Protein AF-A0AAV5YR06-F1 (afdb_monomer_lite)

Structure (mmCIF, N/CA/C/O backbone):
data_AF-A0AAV5YR06-F1
#
_entry.id   AF-A0AAV5YR06-F1
#
loop_
_atom_site.group_PDB
_atom_site.id
_atom_site.type_symbol
_atom_site.label_atom_id
_atom_site.label_alt_id
_atom_site.label_comp_id
_atom_site.label_asym_id
_atom_site.label_entity_id
_atom_site.label_seq_id
_atom_site.pdbx_PDB_ins_code
_atom_site.Cartn_x
_atom_site.Cartn_y
_atom_site.Cartn_z
_atom_site.occupancy
_atom_site.B_iso_or_equiv
_atom_site.auth_seq_id
_atom_site.auth_comp_id
_atom_site.auth_asym_id
_atom_site.auth_atom_id
_atom_site.pdbx_PDB_model_num
ATOM 1 N N . MET A 1 1 ? -2.779 -0.861 -6.589 1.00 87.50 1 MET A N 1
ATOM 2 C CA . MET A 1 1 ? -3.936 -1.133 -5.707 1.00 87.50 1 MET A CA 1
ATOM 3 C C . MET A 1 1 ? -4.475 0.175 -5.147 1.00 87.50 1 MET A C 1
ATOM 5 O O . MET A 1 1 ? -3.695 1.079 -4.866 1.00 87.50 1 MET A O 1
ATOM 9 N N . VAL A 1 2 ? -5.790 0.289 -5.002 1.00 91.75 2 VAL A N 1
ATOM 10 C CA . VAL A 1 2 ? -6.482 1.421 -4.387 1.00 91.75 2 VAL A CA 1
ATOM 11 C C . VAL A 1 2 ? -7.445 0.884 -3.330 1.00 91.75 2 VAL A C 1
ATOM 13 O O . VAL A 1 2 ? -8.225 -0.023 -3.621 1.00 91.75 2 VAL A O 1
ATOM 16 N N . ALA A 1 3 ? -7.400 1.456 -2.130 1.00 92.56 3 ALA A N 1
ATOM 17 C CA . ALA A 1 3 ? -8.316 1.171 -1.032 1.00 92.56 3 ALA A CA 1
ATOM 18 C C . ALA A 1 3 ? -9.039 2.459 -0.624 1.00 92.56 3 ALA A C 1
ATOM 20 O O . ALA A 1 3 ? -8.395 3.469 -0.349 1.00 92.56 3 ALA A O 1
ATOM 21 N N . GLU A 1 4 ? -10.366 2.433 -0.581 1.00 95.19 4 GLU A N 1
ATOM 22 C CA . GLU A 1 4 ? -11.195 3.505 -0.029 1.00 95.19 4 GLU A CA 1
ATOM 23 C C . GLU A 1 4 ? -11.752 3.040 1.311 1.00 95.19 4 GLU A C 1
ATOM 25 O O . GLU A 1 4 ? -12.420 2.005 1.396 1.00 95.19 4 GLU A O 1
ATOM 30 N N . LEU A 1 5 ? -11.433 3.789 2.361 1.00 95.06 5 LEU A N 1
ATOM 31 C CA . LEU A 1 5 ? -11.649 3.395 3.745 1.00 95.06 5 LEU A CA 1
ATOM 32 C C . LEU A 1 5 ? -12.298 4.523 4.520 1.00 95.06 5 LEU A C 1
ATOM 34 O O . LEU A 1 5 ? -11.967 5.691 4.346 1.00 95.06 5 LEU A O 1
ATOM 38 N N . GLU A 1 6 ? -13.149 4.154 5.457 1.00 96.44 6 GLU A N 1
ATOM 39 C CA . GLU A 1 6 ? -13.660 5.057 6.473 1.00 96.44 6 GLU A CA 1
ATOM 40 C C . GLU A 1 6 ? -13.180 4.551 7.830 1.00 96.44 6 GLU A C 1
ATOM 42 O O . GLU A 1 6 ? -13.567 3.467 8.263 1.00 96.44 6 GLU A O 1
ATOM 47 N N . VAL A 1 7 ? -12.296 5.308 8.481 1.00 95.06 7 VAL A N 1
ATOM 48 C CA . VAL A 1 7 ? -11.787 4.979 9.818 1.00 95.06 7 VAL A CA 1
ATOM 49 C C . VAL A 1 7 ? -12.562 5.811 10.828 1.00 95.06 7 VAL A C 1
ATOM 51 O O . VAL A 1 7 ? -12.463 7.038 10.834 1.00 95.06 7 VAL A O 1
ATOM 54 N N . THR A 1 8 ? -13.346 5.140 11.668 1.00 94.31 8 THR A N 1
ATOM 55 C CA . THR A 1 8 ? -14.184 5.783 12.687 1.00 94.31 8 THR A CA 1
ATOM 56 C C . THR A 1 8 ? -13.458 5.908 14.022 1.00 94.31 8 THR A C 1
ATOM 58 O O . THR A 1 8 ? -13.726 6.841 14.774 1.00 94.31 8 THR A O 1
ATOM 61 N N . GLN A 1 9 ? -12.503 5.016 14.304 1.00 94.44 9 GLN A N 1
ATOM 62 C CA . GLN A 1 9 ? -11.695 5.053 15.521 1.00 94.44 9 GLN A CA 1
ATOM 63 C C . GLN A 1 9 ? -10.301 4.466 15.285 1.00 94.44 9 GLN A C 1
ATOM 65 O O . GLN A 1 9 ? -10.150 3.443 14.616 1.00 94.44 9 GLN A O 1
ATOM 70 N N . GLY A 1 10 ? -9.285 5.076 15.897 1.00 94.12 10 GLY A N 1
ATOM 71 C CA . GLY A 1 10 ? -7.916 4.565 15.888 1.00 94.12 10 GLY A CA 1
ATOM 72 C C . GLY A 1 10 ? -7.156 4.848 14.590 1.00 94.12 10 GLY A C 1
ATOM 73 O O . GLY A 1 10 ? -7.312 5.906 13.972 1.00 94.12 10 GLY A O 1
ATOM 74 N N . ARG A 1 11 ? -6.283 3.907 14.219 1.00 95.19 11 ARG A N 1
ATOM 75 C CA . ARG A 1 11 ? -5.327 4.012 13.114 1.00 95.19 11 ARG A CA 1
ATOM 76 C C . ARG A 1 11 ? -5.129 2.648 12.468 1.00 95.19 11 ARG A C 1
ATOM 78 O O . ARG A 1 11 ? -4.708 1.697 13.123 1.00 95.19 11 ARG A O 1
ATOM 85 N N . VAL A 1 12 ? -5.387 2.566 11.172 1.00 95.88 12 VAL A N 1
ATOM 86 C CA . VAL A 1 12 ? -5.303 1.327 10.395 1.00 95.88 12 VAL A CA 1
ATOM 87 C C . VAL A 1 12 ? -4.087 1.389 9.483 1.00 95.88 12 VAL A C 1
ATOM 89 O O . VAL A 1 12 ? -3.911 2.355 8.741 1.00 95.88 12 VAL A O 1
ATOM 92 N N . GLY A 1 13 ? -3.243 0.364 9.558 1.00 95.31 13 GLY A N 1
ATOM 93 C CA . GLY A 1 13 ? -2.194 0.105 8.578 1.00 95.31 13 GLY A CA 1
ATOM 94 C C . GLY A 1 13 ? -2.762 -0.712 7.424 1.00 95.31 13 GLY A C 1
ATOM 95 O O . GLY A 1 13 ? -3.456 -1.701 7.656 1.00 95.31 13 GLY A O 1
ATOM 96 N N . VAL A 1 14 ? -2.502 -0.278 6.197 1.00 95.12 14 VAL A N 1
ATOM 97 C CA . VAL A 1 14 ? -2.907 -0.950 4.961 1.00 95.12 14 VAL A CA 1
ATOM 98 C C . VAL A 1 14 ? -1.667 -1.178 4.133 1.00 95.12 14 VAL A C 1
ATOM 100 O O . VAL A 1 14 ? -0.987 -0.223 3.750 1.00 95.12 14 VAL A O 1
ATOM 103 N N . GLY A 1 15 ? -1.371 -2.439 3.859 1.00 93.00 15 GLY A N 1
ATOM 104 C CA . GLY A 1 15 ? -0.163 -2.810 3.145 1.00 93.00 15 GLY A CA 1
ATOM 105 C C . GLY A 1 15 ? -0.354 -4.025 2.260 1.00 93.00 15 GLY A C 1
ATOM 106 O O . GLY A 1 15 ? -1.326 -4.768 2.395 1.00 93.00 15 GLY A O 1
ATOM 107 N N . CYS A 1 16 ? 0.597 -4.205 1.352 1.00 92.62 16 CYS A N 1
ATOM 108 C CA . CYS A 1 16 ? 0.763 -5.454 0.621 1.00 92.62 16 CYS A CA 1
ATOM 109 C C . CYS A 1 16 ? 1.917 -6.225 1.245 1.00 92.62 16 CYS A C 1
ATOM 111 O O . CYS A 1 16 ? 2.999 -5.659 1.438 1.00 92.62 16 CYS A O 1
ATOM 113 N N . LEU A 1 17 ? 1.684 -7.500 1.527 1.00 92.25 17 LEU A N 1
ATOM 114 C CA . LEU A 1 17 ? 2.764 -8.421 1.830 1.00 92.25 17 LEU A CA 1
ATOM 115 C C . LEU A 1 17 ? 3.506 -8.816 0.555 1.00 92.25 17 LEU A C 1
ATOM 117 O O . LEU A 1 17 ? 2.979 -8.693 -0.557 1.00 92.25 17 LEU A O 1
ATOM 121 N N . ASP A 1 18 ? 4.724 -9.298 0.742 1.00 91.19 18 ASP A N 1
ATOM 122 C CA . ASP A 1 18 ? 5.466 -9.999 -0.289 1.00 91.19 18 ASP A CA 1
ATOM 123 C C . ASP A 1 18 ? 4.844 -11.374 -0.598 1.00 91.19 18 ASP A C 1
ATOM 125 O O . ASP A 1 18 ? 3.912 -11.844 0.065 1.00 91.19 18 ASP A O 1
ATOM 129 N N . VAL A 1 19 ? 5.358 -12.040 -1.632 1.00 89.25 19 VAL A N 1
ATOM 130 C CA . VAL A 1 19 ? 4.851 -13.354 -2.064 1.00 89.25 19 VAL A CA 1
ATOM 131 C C . VAL A 1 19 ? 5.043 -14.423 -0.979 1.00 89.25 19 VAL A C 1
ATOM 133 O O . VAL A 1 19 ? 4.237 -15.352 -0.893 1.00 89.25 19 VAL A O 1
ATOM 136 N N . LYS A 1 20 ? 6.072 -14.295 -0.127 1.00 90.88 20 LYS A N 1
ATOM 137 C CA . LYS A 1 20 ? 6.335 -15.225 0.986 1.00 90.88 20 LYS A CA 1
ATOM 138 C C . LYS A 1 20 ? 5.458 -14.966 2.208 1.00 90.88 20 LYS A C 1
ATOM 140 O O . LYS A 1 20 ? 5.345 -15.853 3.052 1.00 90.88 20 LYS A O 1
ATOM 145 N N . ARG A 1 21 ? 4.782 -13.815 2.257 1.00 90.44 21 ARG A N 1
ATOM 146 C CA . ARG A 1 21 ? 3.890 -13.367 3.334 1.00 90.44 21 ARG A CA 1
ATOM 147 C C . ARG A 1 21 ? 4.615 -13.118 4.656 1.00 90.44 21 ARG A C 1
ATOM 149 O O . ARG A 1 21 ? 3.995 -13.214 5.715 1.00 90.44 21 ARG A O 1
ATOM 156 N N . ASP A 1 22 ? 5.907 -12.815 4.607 1.00 89.88 22 ASP A N 1
ATOM 157 C CA . ASP A 1 22 ? 6.729 -12.593 5.801 1.00 89.88 22 ASP A CA 1
ATOM 158 C C . ASP A 1 22 ? 7.035 -11.108 6.048 1.00 89.88 22 ASP A C 1
ATOM 160 O O . ASP A 1 22 ? 7.308 -10.721 7.188 1.00 89.88 22 ASP A O 1
ATOM 164 N N . ALA A 1 23 ? 6.906 -10.260 5.025 1.00 89.00 23 ALA A N 1
ATOM 165 C CA . ALA A 1 23 ? 7.196 -8.836 5.121 1.00 89.00 23 ALA A CA 1
ATOM 166 C C . ALA A 1 23 ? 6.217 -7.968 4.322 1.00 89.00 23 ALA A C 1
ATOM 168 O O . ALA A 1 23 ? 5.672 -8.370 3.296 1.00 89.00 23 ALA A O 1
ATOM 169 N N . PHE A 1 24 ? 6.029 -6.724 4.775 1.00 90.38 24 PHE A N 1
ATOM 170 C CA . PHE A 1 24 ? 5.348 -5.697 3.991 1.00 90.38 24 PHE A CA 1
ATOM 171 C C . PHE A 1 24 ? 6.295 -5.135 2.932 1.00 90.38 24 PHE A C 1
ATOM 173 O O . PHE A 1 24 ? 7.336 -4.578 3.274 1.00 90.38 24 PHE A O 1
ATOM 180 N N . ILE A 1 25 ? 5.890 -5.184 1.662 1.00 90.75 25 ILE A N 1
ATOM 181 C CA . ILE A 1 25 ? 6.576 -4.447 0.586 1.00 90.75 25 ILE A CA 1
ATOM 182 C C . ILE A 1 25 ? 6.376 -2.948 0.796 1.00 90.75 25 ILE A C 1
ATOM 184 O O . ILE A 1 25 ? 7.281 -2.133 0.634 1.00 90.75 25 ILE A O 1
ATOM 188 N N . VAL A 1 26 ? 5.150 -2.575 1.154 1.00 91.56 26 VAL A N 1
ATOM 189 C CA . VAL A 1 26 ? 4.764 -1.194 1.408 1.00 91.56 26 VAL A CA 1
ATOM 190 C C . VAL A 1 26 ? 3.546 -1.172 2.313 1.00 91.56 26 VAL A C 1
ATOM 192 O O . VAL A 1 26 ? 2.626 -1.982 2.183 1.00 91.56 26 VAL A O 1
ATOM 195 N N . GLU A 1 27 ? 3.533 -0.195 3.209 1.00 94.25 27 GLU A N 1
ATOM 196 C CA . GLU A 1 27 ? 2.427 0.063 4.113 1.00 94.25 27 GLU A CA 1
ATOM 197 C C . GLU A 1 27 ? 2.114 1.564 4.163 1.00 94.25 27 GLU A C 1
ATOM 199 O O . GLU A 1 27 ? 2.993 2.434 4.069 1.00 94.25 27 GLU A O 1
ATOM 204 N N . ARG A 1 28 ? 0.826 1.875 4.291 1.00 94.69 28 ARG A N 1
ATOM 205 C CA . ARG A 1 28 ? 0.293 3.218 4.512 1.00 94.69 28 ARG A CA 1
ATOM 206 C C . ARG A 1 28 ? -0.639 3.203 5.710 1.00 94.69 28 ARG A C 1
ATOM 208 O O . ARG A 1 28 ? -1.324 2.220 5.957 1.00 94.69 28 ARG A O 1
ATOM 215 N N . PHE A 1 29 ? -0.678 4.312 6.434 1.00 94.19 29 PHE A N 1
ATOM 216 C CA . PHE A 1 29 ? -1.497 4.442 7.632 1.00 94.19 29 PHE A CA 1
ATOM 217 C C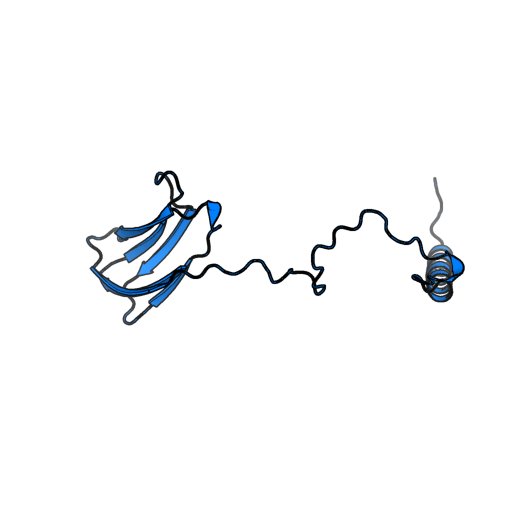 . PHE A 1 29 ? -2.615 5.444 7.411 1.00 94.19 29 PHE A C 1
ATOM 219 O O . PHE A 1 29 ? -2.395 6.502 6.821 1.00 94.19 29 PHE A O 1
ATOM 226 N N . VAL A 1 30 ? -3.791 5.113 7.926 1.00 93.75 30 VAL A N 1
ATOM 227 C CA . VAL A 1 30 ? -4.977 5.964 7.894 1.00 93.75 30 VAL A CA 1
ATOM 228 C C . VAL A 1 30 ? -5.517 6.107 9.301 1.00 93.75 30 VAL A C 1
ATOM 230 O O . VAL A 1 30 ? -5.674 5.126 10.023 1.00 93.75 30 VAL A O 1
ATOM 233 N N . GLU A 1 31 ? -5.785 7.344 9.694 1.00 94.06 31 GLU A N 1
ATOM 234 C CA . GLU A 1 31 ? -6.259 7.707 11.029 1.00 94.06 31 GLU A CA 1
ATOM 235 C C . GLU A 1 31 ? -7.717 8.149 10.970 1.00 94.06 31 GLU A C 1
ATOM 237 O O . GLU A 1 31 ? -8.200 8.597 9.926 1.00 94.06 31 GLU A O 1
ATOM 242 N N . ALA A 1 32 ? -8.416 8.056 12.100 1.00 90.94 32 ALA A N 1
ATOM 243 C CA . ALA A 1 32 ? -9.760 8.599 12.233 1.00 90.94 32 ALA A CA 1
ATOM 244 C C . ALA A 1 32 ? -9.741 10.129 12.056 1.00 90.94 32 ALA A C 1
ATOM 246 O O . ALA A 1 32 ? -9.338 10.865 12.954 1.00 90.94 32 ALA A O 1
ATOM 247 N N . ARG A 1 33 ? -10.151 10.608 10.876 1.00 83.81 33 ARG A N 1
ATOM 248 C CA . ARG A 1 33 ? -10.224 12.045 10.532 1.00 83.81 33 ARG A CA 1
ATOM 249 C C . ARG A 1 33 ? -11.603 12.490 10.033 1.00 83.81 33 ARG A C 1
ATOM 251 O O . ARG A 1 33 ? -11.763 13.640 9.644 1.00 83.81 33 ARG A O 1
ATOM 258 N N . GLY A 1 34 ? -12.591 11.595 10.089 1.00 76.50 34 GLY A N 1
ATOM 259 C CA . GLY A 1 34 ? -13.925 11.808 9.529 1.00 76.50 34 GLY A CA 1
ATOM 260 C C . GLY A 1 34 ? -13.939 11.666 8.004 1.00 76.50 34 GLY A C 1
ATOM 261 O O . GLY A 1 34 ? -13.109 12.239 7.302 1.00 76.50 34 GLY A O 1
ATOM 262 N N . GLY A 1 35 ? -14.889 10.888 7.485 1.00 88.44 35 GLY A N 1
ATOM 263 C CA . GLY A 1 35 ? -15.092 10.702 6.048 1.00 88.44 35 GLY A CA 1
ATOM 264 C C . GLY A 1 35 ? -14.240 9.610 5.388 1.00 88.44 35 GLY A C 1
ATOM 265 O O . GLY A 1 35 ? -13.446 8.910 6.022 1.00 88.44 35 GLY A O 1
ATOM 266 N N . CYS A 1 36 ? -14.461 9.456 4.079 1.00 91.50 36 CYS A N 1
ATOM 267 C CA . CYS A 1 36 ? -13.779 8.481 3.232 1.00 91.50 36 CYS A CA 1
ATOM 268 C C . CYS A 1 36 ? -12.364 8.955 2.877 1.00 91.50 36 CYS A C 1
ATOM 270 O O . CYS A 1 36 ? -12.165 10.070 2.397 1.00 91.50 36 CYS A O 1
ATOM 272 N N . GLN A 1 37 ? -11.388 8.076 3.070 1.00 93.19 37 GLN A N 1
ATOM 273 C CA . GLN A 1 37 ? -9.989 8.280 2.734 1.00 93.19 37 GLN A CA 1
ATOM 274 C C . GLN A 1 37 ? -9.568 7.264 1.677 1.00 93.19 37 GLN A C 1
ATOM 276 O O . GLN A 1 37 ? -9.773 6.058 1.825 1.00 93.19 37 GLN A O 1
ATOM 281 N N . ARG A 1 38 ? -8.956 7.761 0.602 1.00 93.44 38 ARG A N 1
ATOM 282 C CA . ARG A 1 38 ? -8.457 6.941 -0.502 1.00 93.44 38 ARG A CA 1
ATOM 283 C C . ARG A 1 38 ? -6.949 6.759 -0.384 1.00 93.44 38 ARG A C 1
ATOM 285 O O . ARG A 1 38 ? -6.198 7.729 -0.404 1.00 93.44 38 ARG A O 1
ATOM 292 N N . ILE A 1 39 ? -6.510 5.508 -0.326 1.00 92.31 39 ILE A N 1
ATOM 293 C CA . ILE A 1 39 ? -5.105 5.104 -0.329 1.00 92.31 39 ILE A CA 1
ATOM 294 C C . ILE A 1 39 ? -4.779 4.481 -1.681 1.00 92.31 39 ILE A C 1
ATOM 296 O O . ILE A 1 39 ? -5.494 3.596 -2.149 1.00 92.31 39 ILE A O 1
ATOM 300 N N . ALA A 1 40 ? -3.668 4.894 -2.285 1.00 91.12 40 ALA A N 1
ATOM 301 C CA . ALA A 1 40 ? -3.070 4.199 -3.416 1.00 91.12 40 ALA A CA 1
ATOM 302 C C . ALA A 1 40 ? -1.760 3.532 -2.982 1.00 91.12 40 ALA A C 1
ATOM 304 O O . ALA A 1 40 ? -0.877 4.176 -2.414 1.00 91.12 40 ALA A O 1
ATOM 305 N N . ILE A 1 41 ? -1.648 2.238 -3.266 1.00 88.94 41 ILE A N 1
ATOM 306 C CA . ILE A 1 41 ? -0.467 1.421 -3.007 1.00 88.94 41 ILE A CA 1
ATOM 307 C C . ILE A 1 41 ? 0.021 0.860 -4.344 1.00 88.94 41 ILE A C 1
ATOM 309 O O . ILE A 1 41 ? -0.720 0.159 -5.040 1.00 88.94 41 ILE A O 1
ATOM 313 N N . ARG A 1 42 ? 1.264 1.184 -4.709 1.00 88.31 42 ARG A N 1
ATOM 314 C CA . ARG A 1 42 ? 1.932 0.695 -5.921 1.00 88.31 42 ARG A CA 1
ATOM 315 C C . ARG A 1 42 ? 3.032 -0.279 -5.521 1.00 88.31 42 ARG A C 1
ATOM 317 O O . ARG A 1 42 ? 3.871 0.073 -4.699 1.00 88.31 42 ARG A O 1
ATOM 324 N N . VAL A 1 43 ? 2.996 -1.475 -6.096 1.00 85.69 43 VAL A N 1
ATOM 325 C CA . VAL A 1 43 ? 3.995 -2.531 -5.899 1.00 85.69 43 VAL A CA 1
ATOM 326 C C . VAL A 1 43 ? 4.262 -3.232 -7.230 1.00 85.69 43 VAL A C 1
ATOM 328 O O . VAL A 1 43 ? 3.356 -3.254 -8.073 1.00 85.69 43 VAL A O 1
ATOM 331 N N . PRO A 1 44 ? 5.463 -3.798 -7.435 1.00 83.69 44 PRO A N 1
ATOM 332 C CA . PRO A 1 44 ? 5.737 -4.656 -8.583 1.00 83.69 44 PRO A CA 1
ATOM 333 C C . PRO A 1 44 ? 4.748 -5.827 -8.638 1.00 83.69 44 PRO A C 1
ATOM 335 O O . PRO A 1 44 ? 4.482 -6.470 -7.624 1.00 83.69 44 PRO A O 1
ATOM 338 N N . ALA A 1 45 ? 4.206 -6.125 -9.822 1.00 80.38 45 ALA A N 1
ATOM 339 C CA . ALA A 1 45 ? 3.221 -7.199 -9.983 1.00 80.38 45 ALA A CA 1
ATOM 340 C C . ALA A 1 45 ? 3.790 -8.583 -9.627 1.00 80.38 45 ALA A C 1
ATOM 342 O O . ALA A 1 45 ? 3.078 -9.412 -9.069 1.00 80.38 45 ALA A O 1
ATOM 343 N N . SER A 1 46 ? 5.078 -8.809 -9.902 1.00 80.88 46 SER A N 1
ATOM 344 C CA . SER A 1 46 ? 5.802 -10.043 -9.572 1.00 80.88 46 SER A CA 1
ATOM 345 C C . SER A 1 46 ? 5.969 -10.280 -8.072 1.00 80.88 46 SER A C 1
ATOM 347 O O . SER A 1 46 ? 6.268 -11.398 -7.667 1.00 80.88 46 SER A O 1
ATOM 349 N N . GLU A 1 47 ? 5.799 -9.240 -7.258 1.00 78.31 47 GLU A N 1
ATOM 350 C CA . GLU A 1 47 ? 6.011 -9.293 -5.812 1.00 78.31 47 GLU A CA 1
ATOM 351 C C . GLU A 1 47 ? 4.695 -9.189 -5.026 1.00 78.31 47 GLU A C 1
ATOM 353 O O . GLU A 1 47 ? 4.693 -9.301 -3.805 1.00 78.31 47 GLU A O 1
ATOM 358 N N . LEU A 1 48 ? 3.556 -8.998 -5.701 1.00 79.56 48 LEU A N 1
ATOM 359 C CA . LEU A 1 48 ? 2.272 -8.766 -5.046 1.00 79.56 48 LEU A CA 1
ATOM 360 C C . LEU A 1 48 ? 1.771 -10.022 -4.306 1.00 79.56 48 LEU A C 1
ATOM 362 O O . LEU A 1 48 ? 1.283 -10.967 -4.926 1.00 79.56 48 LEU A O 1
ATOM 366 N N . GLY A 1 49 ? 1.831 -9.986 -2.975 1.00 83.75 49 GLY A N 1
ATOM 367 C CA . GLY A 1 49 ? 1.151 -10.921 -2.081 1.00 83.75 49 GLY A CA 1
ATOM 368 C C . GLY A 1 49 ? -0.239 -10.441 -1.646 1.00 83.75 49 GLY A C 1
ATOM 369 O O . GLY A 1 49 ? -0.953 -9.740 -2.368 1.00 83.75 49 GLY A O 1
ATOM 370 N N . GLU A 1 50 ? -0.647 -10.838 -0.440 1.00 89.56 50 GLU A N 1
ATOM 371 C CA . GLU A 1 50 ? -1.956 -10.490 0.124 1.00 89.56 50 GLU A CA 1
ATOM 372 C C . GLU A 1 50 ? -2.030 -9.025 0.581 1.00 89.56 50 GLU A C 1
ATOM 374 O O . GLU A 1 50 ? -1.050 -8.433 1.043 1.00 89.56 50 GLU A O 1
ATOM 379 N N . VAL A 1 51 ? -3.230 -8.445 0.490 1.00 90.38 51 VAL A N 1
ATOM 380 C CA . VAL A 1 51 ? -3.530 -7.131 1.068 1.00 90.38 51 VAL A CA 1
ATOM 381 C C . VAL A 1 51 ? -3.954 -7.312 2.513 1.00 90.38 51 VAL A C 1
ATOM 383 O O . VAL A 1 51 ? -4.932 -8.005 2.791 1.00 90.38 51 VAL A O 1
ATOM 386 N N . VAL A 1 52 ? -3.249 -6.653 3.426 1.00 94.12 52 VAL A N 1
ATOM 387 C CA . VAL A 1 52 ? -3.481 -6.781 4.863 1.00 94.12 52 VAL A CA 1
ATOM 388 C C . VAL A 1 52 ? -3.886 -5.443 5.457 1.00 94.12 52 VAL A C 1
ATOM 390 O O . VAL A 1 52 ? -3.280 -4.402 5.191 1.00 94.12 52 VAL A O 1
ATOM 393 N N . PHE A 1 53 ? -4.908 -5.505 6.308 1.00 94.31 53 PHE A N 1
ATOM 394 C CA . PHE A 1 53 ? -5.317 -4.426 7.194 1.00 94.31 53 PHE A CA 1
ATOM 395 C C . PHE A 1 53 ? -4.919 -4.807 8.611 1.00 94.31 53 PHE A C 1
ATOM 397 O O . PHE A 1 53 ? -5.341 -5.853 9.107 1.00 94.31 53 PHE A O 1
ATOM 404 N N . ARG A 1 54 ? -4.130 -3.969 9.279 1.00 94.88 54 ARG A N 1
ATOM 405 C CA . ARG A 1 54 ? -3.732 -4.208 10.668 1.00 94.88 54 ARG A CA 1
ATOM 406 C C . ARG A 1 54 ? -4.082 -3.043 11.568 1.00 94.88 54 ARG A C 1
ATOM 408 O O . ARG A 1 54 ? -4.102 -1.884 11.151 1.00 94.88 54 ARG A O 1
ATOM 415 N N . ASN A 1 55 ? -4.292 -3.358 12.841 1.00 95.69 55 ASN A N 1
ATOM 416 C CA . ASN A 1 55 ? -4.356 -2.332 13.863 1.00 95.69 55 ASN A CA 1
ATOM 417 C C . ASN A 1 55 ? -2.970 -1.686 14.017 1.00 95.69 55 ASN A C 1
ATOM 419 O O . ASN A 1 55 ? -1.992 -2.360 14.344 1.00 95.69 55 ASN A O 1
ATOM 423 N N . ALA A 1 56 ? -2.893 -0.385 13.763 1.00 94.88 56 ALA A N 1
ATOM 424 C CA . ALA A 1 56 ? -1.697 0.434 13.931 1.00 94.88 56 ALA A CA 1
ATOM 425 C C . ALA A 1 56 ? -1.911 1.536 14.984 1.00 94.88 56 ALA A C 1
ATOM 427 O O . ALA A 1 56 ? -1.097 2.456 15.094 1.00 94.88 56 ALA A O 1
ATOM 428 N N . SER A 1 57 ? -3.014 1.465 15.736 1.00 94.56 57 SER A N 1
ATOM 429 C CA . SER A 1 57 ? -3.310 2.378 16.832 1.00 94.56 57 SER A CA 1
ATOM 430 C C . SER A 1 57 ? -2.550 1.955 18.089 1.00 94.56 57 SER A C 1
ATOM 432 O O . SER A 1 57 ? -2.709 0.817 18.533 1.00 94.56 57 SER A O 1
ATOM 434 N N . PRO A 1 58 ? -1.761 2.851 18.706 1.00 90.00 58 PRO A N 1
ATOM 435 C CA . PRO A 1 58 ? -1.078 2.545 19.960 1.00 90.00 58 PRO A CA 1
ATOM 436 C C . PRO A 1 58 ? -2.034 2.516 21.164 1.00 90.00 58 PRO A C 1
ATOM 438 O O . PRO A 1 58 ? -1.694 1.960 22.201 1.00 90.00 58 PRO A O 1
ATOM 441 N N . GLY A 1 59 ? -3.219 3.128 21.042 1.00 88.75 59 GLY A N 1
ATOM 442 C CA . GLY A 1 59 ? -4.142 3.367 22.157 1.00 88.75 59 GLY A CA 1
ATOM 443 C C . GLY A 1 59 ? -5.326 2.403 22.254 1.00 88.75 59 GLY A C 1
ATOM 444 O O . GLY A 1 59 ? -6.222 2.649 23.055 1.00 88.75 59 GLY A O 1
ATOM 445 N N . GLY A 1 60 ? -5.388 1.352 21.432 1.00 91.75 60 GLY A N 1
ATOM 446 C CA . GLY A 1 60 ? -6.493 0.388 21.470 1.00 91.75 60 GLY A CA 1
ATOM 447 C C . GLY A 1 60 ? -6.898 -0.146 20.101 1.00 91.75 60 GLY A C 1
ATOM 448 O O . GLY A 1 60 ? -6.135 -0.076 19.139 1.00 91.75 60 GLY A O 1
ATOM 449 N N . ALA A 1 61 ? -8.105 -0.707 20.016 1.00 94.81 61 ALA A N 1
ATOM 450 C CA . ALA A 1 61 ? -8.645 -1.246 18.772 1.00 94.81 61 ALA A CA 1
ATOM 451 C C . ALA A 1 61 ? -8.916 -0.140 17.739 1.00 94.81 61 ALA A C 1
ATOM 453 O O . ALA A 1 61 ? -9.303 0.979 18.082 1.00 94.81 61 ALA A O 1
ATOM 454 N N . SER A 1 62 ? -8.734 -0.477 16.462 1.00 95.12 62 SER A N 1
ATOM 455 C CA . SER A 1 62 ? -9.137 0.379 15.347 1.00 95.12 62 SER A CA 1
ATOM 456 C C . SER A 1 62 ?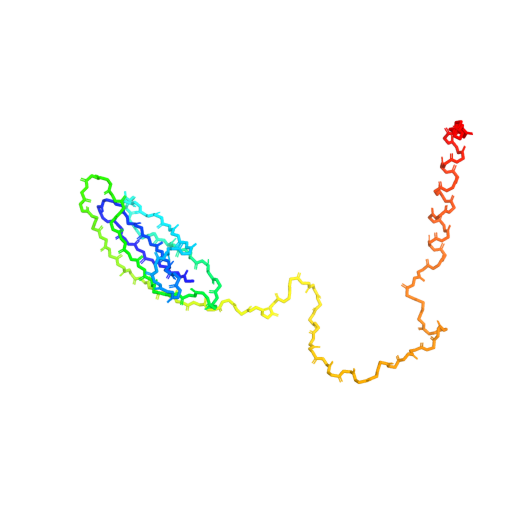 -10.451 -0.111 14.760 1.00 95.12 62 SER A C 1
ATOM 458 O O . SER A 1 62 ? -10.628 -1.309 14.551 1.00 95.12 62 SER A O 1
ATOM 460 N N . HIS A 1 63 ? -11.358 0.820 14.481 1.00 95.06 63 HIS A N 1
ATOM 461 C CA . HIS A 1 63 ? -12.654 0.546 13.872 1.00 95.06 63 HIS A CA 1
ATOM 462 C C . HIS A 1 63 ? -12.687 1.236 12.514 1.00 95.06 63 HIS A C 1
ATOM 464 O O . HIS A 1 63 ? -12.462 2.445 12.404 1.00 95.06 63 HIS A O 1
ATOM 470 N N . PHE A 1 64 ? -12.928 0.454 11.469 1.00 95.19 64 PHE A N 1
ATOM 471 C CA . PHE A 1 64 ? -12.942 0.952 10.105 1.00 95.19 64 PHE A CA 1
ATOM 472 C C . PHE A 1 64 ? -13.877 0.133 9.228 1.00 95.19 64 PHE A C 1
ATOM 474 O O . PHE A 1 64 ? -14.214 -1.011 9.537 1.00 95.19 64 PHE A O 1
ATOM 481 N N . ARG A 1 65 ? -14.267 0.731 8.107 1.00 95.62 65 ARG A N 1
ATOM 482 C CA . ARG A 1 65 ? -15.029 0.091 7.044 1.00 95.62 65 ARG A CA 1
ATOM 483 C C . ARG A 1 65 ? -14.268 0.220 5.736 1.00 95.62 65 ARG A C 1
ATOM 485 O O . ARG A 1 65 ? -13.808 1.304 5.379 1.00 95.62 65 ARG A O 1
ATOM 492 N N . VAL A 1 66 ? -14.177 -0.887 5.010 1.00 94.69 66 VAL A N 1
ATOM 493 C CA . VAL A 1 66 ? -13.707 -0.885 3.627 1.00 94.69 66 VAL A CA 1
ATOM 494 C C . VAL A 1 66 ? -14.887 -0.551 2.726 1.00 94.69 66 VAL A C 1
ATOM 496 O O . VAL A 1 66 ? -15.879 -1.275 2.715 1.00 94.69 66 VAL A O 1
ATOM 499 N N . LEU A 1 67 ? -14.793 0.558 1.999 1.00 95.44 67 LEU A N 1
ATOM 500 C CA . LEU A 1 67 ? -15.825 0.995 1.058 1.00 95.44 67 LEU A CA 1
ATOM 501 C C . LEU A 1 67 ? -15.570 0.420 -0.331 1.00 95.44 67 LEU A C 1
ATOM 503 O O . LEU A 1 67 ? -16.488 -0.057 -0.994 1.00 95.44 67 LEU A O 1
ATOM 507 N N . ARG A 1 68 ? -14.307 0.447 -0.761 1.00 94.00 68 ARG A N 1
ATOM 508 C CA . ARG A 1 68 ? -13.896 -0.061 -2.066 1.00 94.00 68 ARG A CA 1
ATOM 509 C C . ARG A 1 68 ? -12.473 -0.584 -2.014 1.00 94.00 68 ARG A C 1
ATOM 511 O O . ARG A 1 68 ? -11.587 0.056 -1.454 1.00 94.00 68 ARG A O 1
ATOM 518 N N . LEU A 1 69 ? -12.251 -1.713 -2.674 1.00 92.69 69 LEU A N 1
ATOM 519 C CA . LEU A 1 69 ? -10.922 -2.214 -2.999 1.00 92.69 69 LEU A CA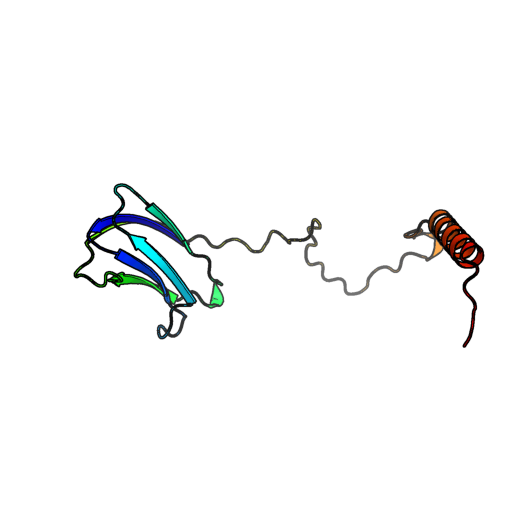 1
ATOM 520 C C . LEU A 1 69 ? -10.828 -2.440 -4.499 1.00 92.69 69 LEU A C 1
ATOM 522 O O . LEU A 1 69 ? -11.730 -3.004 -5.113 1.00 92.69 69 LEU A O 1
ATOM 526 N N . GLY A 1 70 ? -9.739 -1.962 -5.088 1.00 89.69 70 GLY A N 1
ATOM 527 C CA . GLY A 1 70 ? -9.462 -2.100 -6.508 1.00 89.69 70 GLY A CA 1
ATOM 528 C C . GLY A 1 70 ? -8.005 -2.454 -6.747 1.00 89.69 70 GLY A C 1
ATOM 529 O O . GLY A 1 70 ? -7.093 -1.794 -6.246 1.00 89.69 70 GLY A O 1
ATOM 530 N N . LEU A 1 71 ? -7.777 -3.480 -7.553 1.00 86.50 71 LEU A N 1
ATOM 531 C CA . LEU A 1 71 ? -6.468 -3.787 -8.105 1.00 86.50 71 LEU A CA 1
ATOM 532 C C . LEU A 1 71 ? -6.468 -3.374 -9.570 1.00 86.50 71 LEU A C 1
ATOM 534 O O . LEU A 1 71 ? -7.400 -3.655 -10.317 1.00 86.50 71 LEU A O 1
ATOM 538 N N . THR A 1 72 ? -5.423 -2.662 -9.962 1.00 84.75 72 THR A N 1
ATOM 539 C CA . THR A 1 72 ? -5.195 -2.269 -11.346 1.00 84.75 72 THR A CA 1
ATOM 540 C C . THR A 1 72 ? -3.732 -2.539 -11.611 1.00 84.75 72 THR A C 1
ATOM 542 O O . THR A 1 72 ? -2.879 -2.068 -10.852 1.00 84.75 72 THR A O 1
ATOM 545 N N . LEU A 1 73 ? -3.469 -3.344 -12.633 1.00 79.81 73 LEU A N 1
ATOM 546 C CA . LEU A 1 73 ? -2.139 -3.474 -13.199 1.00 79.81 73 LEU A CA 1
ATOM 547 C C . LEU A 1 73 ? -1.918 -2.213 -14.031 1.00 79.81 73 LEU A C 1
ATOM 549 O O . LEU A 1 73 ? -2.672 -1.953 -14.968 1.00 79.81 73 LEU A O 1
ATOM 553 N N . GLU A 1 74 ? -0.959 -1.383 -13.627 1.00 73.94 74 GLU A N 1
ATOM 554 C CA . GLU A 1 74 ? -0.487 -0.313 -14.502 1.00 73.94 74 GLU A CA 1
ATOM 555 C C . GLU A 1 74 ? 0.288 -1.005 -15.623 1.00 73.94 74 GLU A C 1
ATOM 557 O O . GLU A 1 74 ? 1.324 -1.622 -15.382 1.00 73.94 74 GLU A O 1
ATOM 562 N N . ASP A 1 75 ? -0.288 -0.998 -16.823 1.00 64.25 75 ASP A N 1
ATOM 563 C CA . ASP A 1 75 ? 0.332 -1.595 -17.995 1.00 64.25 75 ASP A CA 1
ATOM 564 C C . ASP A 1 75 ? 1.648 -0.855 -18.274 1.00 64.25 75 ASP A C 1
ATOM 566 O O . ASP A 1 75 ? 1.663 0.362 -18.476 1.00 64.25 75 ASP A O 1
ATOM 570 N N . VAL A 1 76 ? 2.765 -1.584 -18.252 1.00 56.41 76 VAL A N 1
ATOM 571 C CA . VAL A 1 76 ? 4.127 -1.047 -18.441 1.00 56.41 76 VAL A CA 1
ATOM 572 C C . VAL A 1 76 ? 4.359 -0.644 -19.912 1.00 56.41 76 VAL A C 1
ATOM 574 O O . VAL A 1 76 ? 5.473 -0.328 -20.314 1.00 56.41 76 VAL A O 1
ATOM 577 N N . SER A 1 77 ? 3.317 -0.625 -20.751 1.00 52.97 77 SER A N 1
ATOM 578 C CA . SER A 1 77 ? 3.450 -0.366 -22.188 1.00 52.97 77 SER A CA 1
ATOM 579 C C . SER A 1 77 ? 3.686 1.100 -22.553 1.00 52.97 77 SER A C 1
ATOM 581 O O . SER A 1 77 ? 4.101 1.377 -23.676 1.00 52.97 77 SER A O 1
ATOM 583 N N . ARG A 1 78 ? 3.510 2.057 -21.630 1.00 53.28 78 ARG A N 1
ATOM 584 C CA . ARG A 1 78 ? 3.981 3.427 -21.875 1.00 53.28 78 ARG A CA 1
ATOM 585 C C . ARG A 1 78 ? 5.457 3.515 -21.540 1.00 53.28 78 ARG A C 1
ATOM 587 O O . ARG A 1 78 ? 5.832 3.829 -20.411 1.00 53.28 78 ARG A O 1
ATOM 594 N N . SER A 1 79 ? 6.270 3.230 -22.555 1.00 52.31 79 SER A N 1
ATOM 595 C CA . SER A 1 79 ? 7.681 3.595 -22.583 1.00 52.31 79 SER A CA 1
ATOM 596 C C . SER A 1 79 ? 7.848 4.998 -21.976 1.00 52.31 79 SER A C 1
ATOM 598 O O . SER A 1 79 ? 7.158 5.928 -22.399 1.00 52.31 79 SER A O 1
ATOM 600 N N . PRO A 1 80 ? 8.727 5.192 -20.975 1.00 58.31 80 PRO A N 1
ATOM 601 C CA . PRO A 1 80 ? 9.023 6.526 -20.449 1.00 58.31 80 PRO A CA 1
ATOM 602 C C . PRO A 1 80 ? 9.714 7.410 -21.500 1.00 58.31 80 PRO A C 1
ATOM 604 O O . PRO A 1 80 ? 9.891 8.609 -21.293 1.00 58.31 80 PRO A O 1
ATOM 607 N N . TRP A 1 81 ? 10.105 6.814 -22.626 1.00 53.31 81 TRP A N 1
ATOM 608 C CA . TRP A 1 81 ? 10.684 7.478 -23.774 1.00 53.31 81 TRP A CA 1
ATOM 609 C C . TRP A 1 81 ? 9.580 7.811 -24.784 1.00 53.31 81 TRP A C 1
ATOM 611 O O . TRP A 1 81 ? 8.729 6.963 -25.043 1.00 53.31 81 TRP A O 1
ATOM 621 N N . PRO A 1 82 ? 9.612 8.993 -25.425 1.00 56.09 82 PRO A N 1
ATOM 622 C CA . PRO A 1 82 ? 8.610 9.434 -26.406 1.00 56.09 82 PRO A CA 1
ATOM 623 C C . PRO A 1 82 ? 8.673 8.668 -27.744 1.00 56.09 82 PRO A C 1
ATOM 625 O O . PRO A 1 82 ? 8.270 9.184 -28.783 1.00 56.09 82 PRO A O 1
ATOM 628 N N . VAL A 1 83 ? 9.217 7.454 -27.739 1.00 54.16 83 VAL A N 1
ATOM 629 C CA . VAL A 1 83 ? 9.359 6.584 -28.899 1.00 54.16 83 VAL A CA 1
ATOM 630 C C . VAL A 1 83 ? 8.716 5.241 -28.582 1.00 54.16 83 VAL A C 1
ATOM 632 O O . VAL A 1 83 ? 9.242 4.444 -27.802 1.00 54.16 83 VAL A O 1
ATOM 635 N N . ASP A 1 84 ? 7.567 5.004 -29.211 1.00 55.00 84 ASP A N 1
ATOM 636 C CA . ASP A 1 84 ? 6.900 3.705 -29.259 1.00 55.00 84 ASP A CA 1
ATOM 637 C C . ASP A 1 84 ? 7.698 2.777 -30.186 1.00 55.00 84 ASP A C 1
ATOM 639 O O . ASP A 1 84 ? 7.382 2.584 -31.362 1.00 55.00 84 ASP A O 1
ATOM 643 N N . LEU A 1 85 ? 8.803 2.236 -29.672 1.00 57.19 85 LEU A N 1
ATOM 644 C CA . LEU A 1 85 ? 9.573 1.209 -30.364 1.00 57.19 85 LEU A CA 1
ATOM 645 C C . LEU A 1 85 ? 8.910 -0.145 -30.118 1.00 57.19 85 LEU A C 1
ATOM 647 O O . LEU A 1 85 ? 9.124 -0.783 -29.088 1.00 57.19 85 LEU A O 1
ATOM 651 N N . LEU A 1 86 ? 8.101 -0.592 -31.076 1.00 56.41 86 LEU A N 1
ATOM 652 C CA . LEU A 1 86 ? 7.634 -1.974 -31.096 1.00 56.41 86 LEU A CA 1
ATOM 653 C C . LEU A 1 86 ? 8.827 -2.915 -31.348 1.00 56.41 86 LEU A C 1
ATOM 655 O O . LEU A 1 86 ? 9.671 -2.608 -32.200 1.00 56.41 86 LEU A O 1
ATOM 659 N N . PRO A 1 87 ? 8.903 -4.073 -30.666 1.00 51.75 87 PRO A N 1
ATOM 660 C CA . PRO A 1 87 ? 9.892 -5.091 -30.983 1.00 51.75 87 PRO A CA 1
ATOM 661 C C . PRO A 1 87 ? 9.703 -5.539 -32.434 1.00 51.75 87 PRO A C 1
ATOM 663 O O . PRO A 1 87 ? 8.658 -6.075 -32.798 1.00 51.75 87 PRO A O 1
ATOM 666 N N . ARG A 1 88 ? 10.715 -5.314 -33.271 1.00 58.16 88 ARG A N 1
ATOM 667 C CA . ARG A 1 88 ? 10.832 -5.940 -34.591 1.00 58.16 88 ARG A CA 1
ATOM 668 C C . ARG A 1 88 ? 12.020 -6.891 -34.551 1.00 58.16 88 ARG A C 1
ATOM 670 O O . ARG A 1 88 ? 13.113 -6.479 -34.168 1.00 58.16 88 ARG A O 1
ATOM 677 N N . GLU A 1 89 ? 11.816 -8.148 -34.931 1.00 52.28 89 GLU A N 1
ATOM 678 C CA . GLU A 1 89 ? 12.920 -9.087 -35.145 1.00 52.28 89 GLU A CA 1
ATOM 679 C C . GLU A 1 89 ? 13.673 -8.673 -36.413 1.00 52.28 89 GLU A C 1
ATOM 681 O O . GLU A 1 89 ? 13.257 -8.947 -37.538 1.00 52.28 89 GLU A O 1
ATOM 686 N N . ILE A 1 90 ? 14.768 -7.934 -36.232 1.00 59.78 90 ILE A N 1
ATOM 687 C CA . ILE A 1 90 ? 15.660 -7.538 -37.320 1.00 59.78 90 ILE A CA 1
ATOM 688 C C . ILE A 1 90 ? 16.841 -8.503 -37.322 1.00 59.78 90 ILE A C 1
ATOM 690 O O . ILE A 1 90 ? 17.757 -8.376 -36.515 1.00 59.78 90 ILE A O 1
ATOM 694 N N . HIS A 1 91 ? 16.843 -9.458 -38.247 1.00 63.56 91 HIS A N 1
ATOM 695 C CA . HIS A 1 91 ? 17.988 -10.355 -38.439 1.00 63.56 91 HIS A CA 1
ATOM 696 C C . HIS A 1 91 ? 19.140 -9.698 -39.221 1.00 63.56 91 HIS A C 1
ATOM 698 O O . HIS A 1 91 ? 20.273 -10.164 -39.152 1.00 63.56 91 HIS A O 1
ATOM 704 N N . ALA A 1 92 ? 18.863 -8.604 -39.936 1.00 57.88 92 ALA A N 1
ATOM 705 C CA . ALA A 1 92 ? 19.855 -7.733 -40.558 1.00 57.88 92 ALA A CA 1
ATOM 706 C C . ALA A 1 92 ? 19.251 -6.336 -40.752 1.00 57.88 92 ALA A C 1
ATOM 708 O O . ALA A 1 92 ? 18.179 -6.197 -41.346 1.00 57.88 92 ALA A O 1
ATOM 709 N N . GLU A 1 93 ? 19.910 -5.301 -40.235 1.00 60.88 93 GLU A N 1
ATOM 710 C CA . GLU A 1 93 ? 19.494 -3.921 -40.472 1.00 60.88 93 GLU A CA 1
ATOM 711 C C . GLU A 1 93 ? 20.053 -3.467 -41.828 1.00 60.88 93 GLU A C 1
ATOM 713 O O . GLU A 1 93 ? 21.255 -3.621 -42.065 1.00 60.88 93 GLU A O 1
ATOM 718 N N . PRO A 1 94 ? 19.225 -2.947 -42.753 1.00 64.75 94 PRO A N 1
ATOM 719 C CA . PRO A 1 94 ? 19.739 -2.415 -44.002 1.00 64.75 94 PRO A CA 1
ATOM 720 C C . PRO A 1 94 ? 20.621 -1.207 -43.687 1.00 64.75 94 PRO A C 1
ATOM 722 O O . PRO A 1 94 ? 20.131 -0.139 -43.317 1.00 64.75 94 PRO A O 1
ATOM 725 N N . VAL A 1 95 ? 21.933 -1.387 -43.833 1.00 64.31 95 VAL A N 1
ATOM 726 C CA . VAL A 1 95 ? 22.908 -0.301 -43.769 1.00 64.31 95 VAL A CA 1
ATOM 727 C C . VAL A 1 95 ? 22.607 0.623 -44.946 1.00 64.31 95 VAL A C 1
ATOM 729 O O . VAL A 1 95 ? 22.935 0.311 -46.092 1.00 64.31 95 VAL A O 1
ATOM 732 N N . ARG A 1 96 ? 21.918 1.740 -44.683 1.00 61.53 96 ARG A N 1
ATOM 733 C CA . ARG A 1 96 ? 21.771 2.799 -45.688 1.00 61.53 96 ARG A CA 1
ATOM 734 C C . ARG A 1 96 ? 23.165 3.292 -46.053 1.00 61.53 96 ARG A C 1
ATOM 736 O O . ARG A 1 96 ? 24.048 3.352 -45.193 1.00 61.53 96 ARG A O 1
ATOM 743 N N . ARG A 1 97 ? 23.376 3.613 -47.329 1.00 65.81 97 ARG A N 1
ATOM 744 C CA . ARG A 1 97 ? 24.691 4.058 -47.797 1.00 65.81 97 ARG A CA 1
ATOM 745 C C . ARG A 1 97 ? 25.091 5.327 -47.025 1.00 65.81 97 ARG A C 1
ATOM 747 O O . ARG A 1 97 ? 24.212 6.142 -46.747 1.00 65.81 97 ARG A O 1
ATOM 754 N N . PRO A 1 98 ? 26.376 5.517 -46.671 1.00 59.19 98 PRO A N 1
ATOM 755 C CA . PRO A 1 98 ? 26.832 6.661 -45.867 1.00 59.19 98 PRO A CA 1
ATOM 756 C C . PRO A 1 98 ? 26.388 8.023 -46.420 1.00 59.19 98 PRO A C 1
ATOM 758 O O . PRO A 1 98 ? 26.126 8.959 -45.675 1.00 59.19 98 PRO A O 1
ATOM 761 N N . GLU A 1 99 ? 26.246 8.103 -47.738 1.00 61.28 99 GLU A N 1
ATOM 762 C CA . GLU A 1 99 ? 25.786 9.272 -48.486 1.00 61.28 99 GLU A CA 1
ATOM 763 C C . GLU A 1 99 ? 24.285 9.603 -48.332 1.00 61.28 99 GLU A C 1
ATOM 765 O O . GLU A 1 99 ? 23.872 10.713 -48.660 1.00 61.28 99 GLU A O 1
ATOM 770 N N . GLU A 1 100 ? 23.470 8.699 -47.776 1.00 57.59 100 GLU A N 1
ATOM 771 C CA . GLU A 1 100 ? 22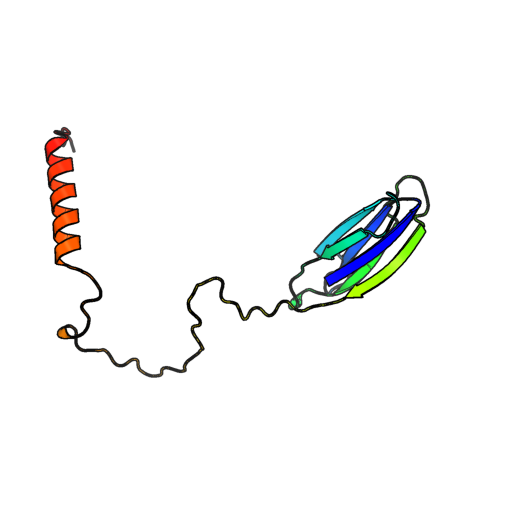.019 8.874 -47.579 1.00 57.59 100 GLU A CA 1
ATOM 772 C C . GLU A 1 100 ? 21.624 9.261 -46.139 1.00 57.59 100 GLU A C 1
ATOM 774 O O . GLU A 1 100 ? 20.452 9.534 -45.865 1.00 57.59 100 GLU A O 1
ATOM 779 N N . LEU A 1 101 ? 22.574 9.296 -45.198 1.00 57.03 101 LEU A N 1
ATOM 780 C CA . LEU A 1 101 ? 22.333 9.586 -43.779 1.00 57.03 101 LEU A CA 1
ATOM 781 C C . LEU A 1 101 ? 23.165 10.790 -43.317 1.00 57.03 101 LEU A C 1
ATOM 783 O O . LEU A 1 101 ? 24.132 10.656 -42.571 1.00 57.03 101 LEU A O 1
ATOM 787 N N . LYS A 1 102 ? 22.736 12.004 -43.683 1.00 57.94 102 LYS A N 1
ATOM 788 C CA . LYS A 1 102 ? 23.129 13.218 -42.946 1.00 57.94 102 LYS A CA 1
ATOM 789 C C . LYS A 1 102 ? 22.356 13.258 -41.620 1.00 57.94 102 LYS A C 1
ATOM 791 O O . LYS A 1 102 ? 21.330 13.920 -41.503 1.00 57.94 102 LYS A O 1
ATOM 796 N N . VAL A 1 103 ? 22.801 12.471 -40.638 1.00 60.97 103 VAL A N 1
ATOM 797 C CA . VAL A 1 103 ? 22.188 12.426 -39.289 1.00 60.97 103 VAL A CA 1
ATOM 798 C C . VAL A 1 103 ? 22.688 13.573 -38.408 1.00 60.97 103 VAL A C 1
ATOM 800 O O . VAL A 1 103 ? 22.028 13.962 -37.449 1.00 60.97 103 VAL A O 1
ATOM 803 N N . PHE A 1 104 ? 23.838 14.144 -38.766 1.00 63.25 104 PHE A N 1
ATOM 804 C CA . PHE A 1 104 ? 24.441 15.291 -38.109 1.00 63.25 104 PHE A CA 1
ATOM 805 C C . PHE A 1 104 ? 24.522 16.459 -39.090 1.00 63.25 104 PHE A C 1
ATOM 807 O O . PHE A 1 104 ? 24.832 16.296 -40.271 1.00 63.25 104 PHE A O 1
ATOM 814 N N . ASN A 1 105 ? 24.197 17.655 -38.604 1.00 75.06 105 ASN A N 1
ATOM 815 C CA . ASN A 1 105 ? 24.430 18.876 -39.357 1.00 75.06 105 ASN A CA 1
ATOM 816 C C . ASN A 1 105 ? 25.904 19.261 -39.187 1.00 75.06 105 ASN A C 1
ATOM 818 O O . ASN A 1 105 ? 26.263 19.973 -38.248 1.00 75.06 105 ASN A O 1
ATOM 822 N N . ASP A 1 106 ? 26.746 18.743 -40.079 1.00 76.00 106 ASP A N 1
ATOM 823 C CA . ASP A 1 106 ? 28.198 18.937 -40.031 1.00 76.00 106 ASP A CA 1
ATOM 824 C C . ASP A 1 106 ? 28.590 20.419 -40.068 1.00 76.00 106 ASP A C 1
ATOM 826 O O . ASP A 1 106 ? 29.528 20.825 -39.389 1.00 76.00 106 ASP A O 1
ATOM 830 N N . GLU A 1 107 ? 27.840 21.258 -40.788 1.00 79.31 107 GLU A N 1
ATOM 831 C CA . GLU A 1 107 ? 28.089 22.704 -40.852 1.00 79.31 107 GLU A CA 1
ATOM 832 C C . GLU A 1 107 ? 27.879 23.365 -39.486 1.00 79.31 107 GLU A C 1
ATOM 834 O O . GLU A 1 107 ? 28.707 24.163 -39.040 1.00 79.31 107 GLU A O 1
ATOM 839 N N . LEU A 1 108 ? 26.808 22.984 -38.784 1.00 78.62 108 LEU A N 1
ATOM 840 C CA . LEU A 1 108 ? 26.530 23.472 -37.435 1.00 78.62 108 LEU A CA 1
ATOM 841 C C . LEU A 1 108 ? 27.566 22.958 -36.429 1.00 78.62 108 LEU A C 1
ATOM 843 O O . LEU A 1 108 ? 28.030 23.720 -35.582 1.00 78.62 108 LEU A O 1
ATOM 847 N N . ALA A 1 109 ? 27.960 21.688 -36.533 1.00 81.94 109 ALA A N 1
ATOM 848 C CA . ALA A 1 109 ? 28.991 21.108 -35.676 1.00 81.94 109 ALA A CA 1
ATOM 849 C C . ALA A 1 109 ? 30.345 21.812 -35.868 1.00 81.94 109 ALA A C 1
ATOM 851 O O . ALA A 1 109 ? 31.010 22.154 -34.888 1.00 81.94 109 ALA A O 1
ATOM 852 N N . VAL A 1 110 ? 30.719 22.103 -37.118 1.00 84.50 110 VAL A N 1
ATOM 853 C CA . VAL A 1 110 ? 31.924 22.874 -37.457 1.00 84.50 110 VAL A CA 1
ATOM 854 C C . VAL A 1 110 ? 31.840 24.296 -36.903 1.00 84.50 110 VAL A C 1
ATOM 856 O O . VAL A 1 110 ? 32.816 24.770 -36.322 1.00 84.50 110 VAL A O 1
ATOM 859 N 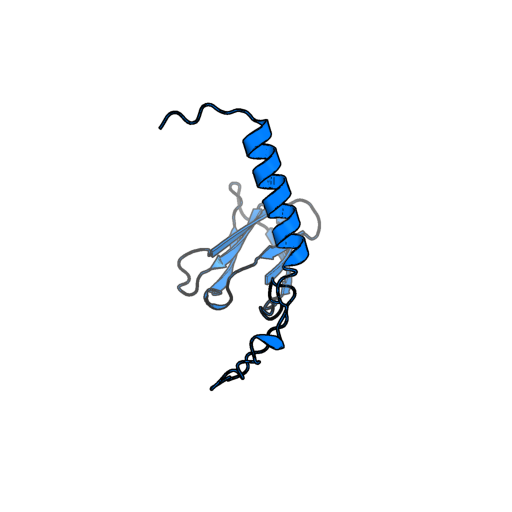N . ALA A 1 111 ? 30.691 24.966 -37.024 1.00 87.31 111 ALA A N 1
ATOM 860 C CA . ALA A 1 111 ? 30.497 26.317 -36.496 1.00 87.31 111 ALA A CA 1
ATOM 861 C C . ALA A 1 111 ? 30.620 26.370 -34.962 1.00 87.31 111 ALA A C 1
ATOM 863 O O . ALA A 1 111 ? 31.317 27.234 -34.432 1.00 87.31 111 ALA A O 1
ATOM 864 N N . ILE A 1 112 ? 30.005 25.417 -34.252 1.00 84.00 112 ILE A N 1
ATOM 865 C CA . ILE A 1 112 ? 30.100 25.307 -32.787 1.00 84.00 112 ILE A CA 1
ATOM 866 C C . ILE A 1 112 ? 31.541 25.028 -32.360 1.00 84.00 112 ILE A C 1
ATOM 868 O O . ILE A 1 112 ? 32.040 25.652 -31.423 1.00 84.00 112 ILE A O 1
ATOM 872 N N . ASN A 1 113 ? 32.225 24.109 -33.044 1.00 82.06 113 ASN A N 1
ATOM 873 C CA . ASN A 1 113 ? 33.596 23.765 -32.689 1.00 82.06 113 ASN A CA 1
ATOM 874 C C . ASN A 1 113 ? 34.556 24.935 -32.944 1.00 82.06 113 ASN A C 1
ATOM 876 O O . ASN A 1 113 ? 35.434 25.187 -32.126 1.00 82.06 113 ASN A O 1
ATOM 880 N N . ARG A 1 114 ? 34.347 25.701 -34.023 1.00 88.00 114 ARG A N 1
ATOM 881 C CA . ARG A 1 114 ? 35.108 26.928 -34.291 1.00 88.00 114 ARG A CA 1
ATOM 882 C C . ARG A 1 114 ? 34.896 27.968 -33.192 1.00 88.00 114 ARG A C 1
ATOM 884 O O . ARG A 1 114 ? 35.870 28.398 -32.593 1.00 88.00 114 ARG A O 1
ATOM 891 N N . ALA A 1 115 ? 33.645 28.263 -32.838 1.00 86.56 115 ALA A N 1
ATOM 892 C CA . ALA A 1 115 ? 33.337 29.203 -31.758 1.00 86.56 115 ALA A CA 1
ATOM 893 C C . ALA A 1 115 ? 33.943 28.775 -30.406 1.00 86.56 115 ALA A C 1
ATOM 895 O O . ALA A 1 115 ? 34.384 29.613 -29.622 1.00 86.56 115 ALA A O 1
ATOM 896 N N . ARG A 1 116 ? 33.996 27.463 -30.133 1.00 83.94 116 ARG A N 1
ATOM 897 C CA . ARG A 1 116 ? 34.655 26.917 -28.940 1.00 83.94 116 ARG A CA 1
ATOM 898 C C . ARG A 1 116 ? 36.167 27.146 -28.961 1.00 83.94 116 ARG A C 1
ATOM 900 O O . ARG A 1 116 ? 36.719 27.507 -27.926 1.00 83.94 116 ARG A O 1
ATOM 907 N N . MET A 1 117 ? 36.826 26.915 -30.095 1.00 86.62 117 MET A N 1
ATOM 908 C CA . MET A 1 117 ? 38.269 27.143 -30.230 1.00 86.62 117 MET A CA 1
ATOM 909 C C . MET A 1 117 ? 38.610 28.630 -30.102 1.00 86.62 117 MET A C 1
ATOM 911 O O . MET A 1 117 ? 39.477 28.967 -29.302 1.00 86.62 117 MET A O 1
ATOM 915 N N . ASP A 1 118 ? 37.850 29.507 -30.763 1.00 86.69 118 ASP A N 1
ATOM 916 C CA . ASP A 1 118 ? 38.015 30.964 -30.670 1.00 86.69 118 ASP A CA 1
ATOM 917 C C . ASP A 1 118 ? 37.874 31.455 -29.214 1.00 86.69 118 ASP A C 1
ATOM 919 O O . ASP A 1 118 ? 38.624 32.313 -28.750 1.00 86.69 118 ASP A O 1
ATOM 923 N N . PHE A 1 119 ? 36.934 30.878 -28.455 1.00 80.38 119 PHE A N 1
ATOM 924 C CA . PHE A 1 119 ? 36.756 31.181 -27.035 1.00 80.38 119 PHE A CA 1
ATOM 925 C C . PHE A 1 119 ? 37.945 30.724 -26.179 1.00 80.38 119 PHE A C 1
ATOM 927 O O . PHE A 1 119 ? 38.395 31.470 -25.313 1.00 80.38 119 PHE A O 1
ATOM 934 N N . ILE A 1 120 ? 38.469 29.517 -26.413 1.00 78.50 120 ILE A N 1
ATOM 935 C CA . ILE A 1 120 ? 39.630 28.987 -25.677 1.00 78.50 120 ILE A CA 1
ATOM 936 C C . ILE A 1 120 ? 40.882 29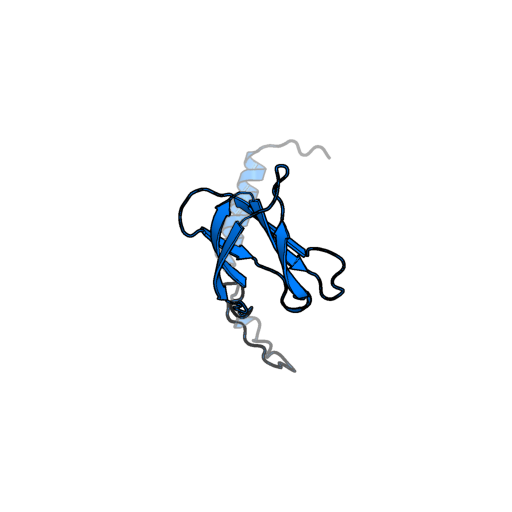.824 -25.959 1.00 78.50 120 ILE A C 1
ATOM 938 O O . ILE A 1 120 ? 41.610 30.157 -25.026 1.00 78.50 120 ILE A O 1
ATOM 942 N N . GLU A 1 121 ? 41.111 30.205 -27.216 1.00 76.75 121 GLU A N 1
ATOM 943 C CA . GLU A 1 121 ? 42.222 31.082 -27.601 1.00 76.75 121 GLU A CA 1
ATOM 944 C C . GLU A 1 121 ? 42.078 32.480 -26.981 1.00 76.75 121 GLU A C 1
ATOM 946 O O . GLU A 1 121 ? 43.045 33.032 -26.453 1.00 76.75 121 GLU A O 1
ATOM 951 N N . GLY A 1 122 ? 40.857 33.026 -26.957 1.00 74.94 122 GLY A N 1
ATOM 952 C CA . GLY A 1 122 ? 40.553 34.322 -26.344 1.00 74.94 122 GLY A CA 1
ATOM 953 C C . GLY A 1 122 ? 40.685 34.358 -24.818 1.00 74.94 122 GLY A C 1
ATOM 954 O O . GLY A 1 122 ? 40.859 35.434 -24.249 1.00 74.94 122 GLY A O 1
ATOM 955 N N . LEU A 1 123 ? 40.639 33.205 -24.143 1.00 74.38 123 LEU A N 1
ATOM 956 C CA . LEU A 1 123 ? 40.844 33.114 -22.695 1.00 74.38 123 LEU A CA 1
ATOM 957 C C . LEU A 1 123 ? 42.316 33.275 -22.274 1.00 74.38 123 LEU A C 1
ATOM 959 O O . LEU A 1 123 ? 42.561 33.396 -21.075 1.00 74.38 123 LEU A O 1
ATOM 963 N N . ALA A 1 124 ? 43.273 33.288 -23.219 1.00 62.78 124 ALA A N 1
ATOM 964 C CA . ALA A 1 124 ? 44.712 33.483 -22.982 1.00 62.78 124 ALA A CA 1
ATOM 965 C C . ALA A 1 124 ? 45.249 32.711 -21.758 1.00 62.78 124 ALA A C 1
ATOM 967 O O . ALA A 1 124 ? 46.074 33.215 -20.992 1.00 62.78 124 ALA A O 1
ATOM 968 N N . LEU A 1 125 ? 44.742 31.494 -21.543 1.00 61.50 125 LEU A N 1
ATOM 969 C CA . LEU A 1 125 ? 45.155 30.664 -20.420 1.00 61.50 125 LEU A CA 1
ATOM 970 C C . LEU A 1 125 ? 46.605 30.225 -20.659 1.00 61.50 125 LEU A C 1
ATOM 972 O O . LEU A 1 125 ? 46.900 29.722 -21.748 1.00 61.50 125 LEU A O 1
ATOM 976 N N . PRO A 1 126 ? 47.519 30.400 -19.686 1.00 59.84 126 PRO A N 1
ATOM 977 C CA . PRO A 1 126 ? 48.866 29.879 -19.824 1.00 59.84 126 PRO A CA 1
ATOM 978 C C . PRO A 1 126 ? 48.767 28.356 -19.925 1.00 59.84 126 PRO A C 1
ATOM 980 O O . PRO A 1 126 ? 48.330 27.685 -18.991 1.00 59.84 126 PRO A O 1
ATOM 983 N N . LEU A 1 127 ? 49.140 27.816 -21.084 1.00 58.53 127 LEU A N 1
ATOM 984 C CA . LEU A 1 127 ? 49.372 26.388 -21.264 1.00 58.53 127 LEU A CA 1
ATOM 985 C C . LEU A 1 127 ? 50.702 26.042 -20.579 1.00 58.53 127 LEU A C 1
ATOM 987 O O . LEU A 1 127 ? 51.707 25.817 -21.247 1.00 58.53 127 LEU A O 1
ATOM 991 N N . GLU A 1 128 ? 50.730 26.067 -19.247 1.00 50.28 128 GLU A N 1
ATOM 992 C CA . GLU A 1 128 ? 51.758 25.340 -18.502 1.00 50.28 128 GLU A CA 1
ATOM 993 C C . GLU A 1 128 ? 51.308 23.881 -18.374 1.00 50.28 128 GLU A C 1
ATOM 995 O O . GLU A 1 128 ? 50.157 23.602 -18.031 1.00 50.28 128 GLU A O 1
ATOM 1000 N N . GLY A 1 129 ? 52.205 22.982 -18.788 1.00 46.31 129 GLY A N 1
ATOM 1001 C CA . GLY A 1 129 ? 52.000 21.534 -18.833 1.00 46.31 129 GLY A CA 1
ATOM 1002 C C . GLY A 1 129 ? 52.067 20.840 -17.483 1.00 46.31 129 GLY A C 1
ATOM 1003 O O . GLY A 1 129 ? 52.501 21.466 -16.493 1.00 46.31 129 GLY A O 1
#

Foldseek 3Di:
DKWKKAWQAFKKKKFFAFQVNPDGPDIDMDHHPDDIDMDDDDDPPNGGHDIDIDGPGPPDDIDMDTPDDDDDDPPPQPDPDPDNDDDDPPPDDPPDDPVVDPVDPVVVVVVVVVVVVVVVVVVVDPPDD

Radius of gyration: 29.24 Å; chains: 1; bounding box: 68×50×71 Å

Secondary structure (DSSP, 8-state):
-EEEEEEEESEEEEEEEPTTSSSEEEEEEEE--SSEEEEE----GGG---EEEEE--TTS--EEEEEEEE-----TTS-SSS--------SS-----GGG---S-HHHHHHHHHHHHHHHHHTT-----

pLDDT: mean 80.23, std 15.02, range [46.31, 96.44]

Sequence (129 aa):
MVAELEVTQGRVGVGCLDVKRDAFIVERFVEARGGCQRIAIRVPASELGEVVFRNASPGGASHFRVLRLGLTLEDVSRSPWPVDLLPREIHAEPVRRPEELKVFNDELAVAINRARMDFIEGLALPLEG